Protein AF-H0BZ35-F1 (afdb_monomer)

Structure (mmCIF, N/CA/C/O backbone):
data_AF-H0BZ35-F1
#
_entry.id   AF-H0BZ35-F1
#
loop_
_atom_site.group_PDB
_atom_site.id
_atom_site.type_symbol
_atom_site.label_atom_id
_atom_site.label_alt_id
_atom_site.label_comp_id
_atom_site.label_asym_id
_atom_site.label_entity_id
_atom_site.label_seq_id
_atom_site.pdbx_PDB_ins_code
_atom_site.Cartn_x
_atom_site.Cartn_y
_atom_site.Cartn_z
_atom_site.occupancy
_atom_site.B_iso_or_equiv
_atom_site.auth_seq_id
_atom_site.auth_comp_id
_atom_site.auth_asym_id
_atom_site.auth_atom_id
_atom_site.pdbx_PDB_model_num
ATOM 1 N N . MET A 1 1 ? -35.409 13.018 51.561 1.00 47.56 1 MET A N 1
ATOM 2 C CA . MET A 1 1 ? -35.792 11.682 52.075 1.00 47.56 1 MET A CA 1
ATOM 3 C C . MET A 1 1 ? -34.577 10.734 52.108 1.00 47.56 1 MET A C 1
ATOM 5 O O . MET A 1 1 ? -34.614 9.667 51.522 1.00 47.56 1 MET A O 1
ATOM 9 N N . MET A 1 2 ? -33.475 11.133 52.766 1.00 55.88 2 MET A N 1
ATOM 10 C CA . MET A 1 2 ? -32.241 10.324 52.924 1.00 55.88 2 MET A CA 1
ATOM 11 C C . MET A 1 2 ? -31.651 10.424 54.349 1.00 55.88 2 MET A C 1
ATOM 13 O O . MET A 1 2 ? -30.486 10.115 54.578 1.00 55.88 2 MET A O 1
ATOM 17 N N . SER A 1 3 ? -32.445 10.873 55.325 1.00 56.81 3 SER A N 1
ATOM 18 C CA . SER A 1 3 ? -32.001 11.146 56.701 1.00 56.81 3 SER A CA 1
ATOM 19 C C . SER A 1 3 ? -32.062 9.933 57.643 1.00 56.81 3 SER A C 1
ATOM 21 O O . SER A 1 3 ? -31.726 10.077 58.810 1.00 56.81 3 SER A O 1
ATOM 23 N N . GLN A 1 4 ? -32.455 8.750 57.151 1.00 67.31 4 GLN A N 1
ATOM 24 C CA . GLN A 1 4 ? -32.651 7.533 57.962 1.00 67.31 4 GLN A CA 1
ATOM 25 C C . GLN A 1 4 ? -31.523 6.487 57.799 1.00 67.31 4 GLN A C 1
ATOM 27 O O . GLN A 1 4 ? -31.548 5.441 58.444 1.00 67.31 4 GLN A O 1
ATOM 32 N N . PHE A 1 5 ? -30.540 6.720 56.919 1.00 70.62 5 PHE A N 1
ATOM 33 C CA . PHE A 1 5 ? -29.475 5.747 56.636 1.00 70.62 5 PHE A CA 1
ATOM 34 C C . PHE A 1 5 ? -28.241 5.967 57.515 1.00 70.62 5 PHE A C 1
ATOM 36 O O . PHE A 1 5 ? -27.777 7.095 57.687 1.00 70.62 5 PHE A O 1
ATOM 43 N N . LYS A 1 6 ? -27.661 4.868 58.017 1.00 83.75 6 LYS A N 1
ATOM 44 C CA . LYS A 1 6 ? -26.382 4.891 58.740 1.00 83.75 6 LYS A CA 1
ATOM 45 C C . LYS A 1 6 ? -25.280 5.457 57.835 1.00 83.75 6 LYS A C 1
ATOM 47 O O . LYS A 1 6 ? -25.246 5.194 56.632 1.00 83.75 6 LYS A O 1
ATOM 52 N N . ILE A 1 7 ? -24.349 6.207 58.425 1.00 84.69 7 ILE A N 1
ATOM 53 C CA . ILE A 1 7 ? -23.233 6.860 57.714 1.00 84.69 7 ILE A CA 1
ATOM 54 C C . ILE A 1 7 ? -22.414 5.846 56.896 1.00 84.69 7 ILE A C 1
ATOM 56 O O . ILE A 1 7 ? -22.051 6.132 55.757 1.00 84.69 7 ILE A O 1
ATOM 60 N N . SER A 1 8 ? -22.201 4.638 57.428 1.00 85.12 8 SER A N 1
ATOM 61 C CA . SER A 1 8 ? -21.503 3.546 56.737 1.00 85.12 8 SER A CA 1
ATOM 62 C C . SER A 1 8 ? -22.188 3.119 55.435 1.00 85.12 8 SER A C 1
ATOM 64 O O . SER A 1 8 ? -21.511 2.918 54.433 1.00 85.12 8 SER A O 1
ATOM 66 N N . THR A 1 9 ? -23.522 3.044 55.411 1.00 88.56 9 THR A N 1
ATOM 67 C CA . THR A 1 9 ? -24.301 2.714 54.206 1.00 88.56 9 THR A CA 1
ATOM 68 C C . THR A 1 9 ? -24.157 3.797 53.140 1.00 88.56 9 THR A C 1
ATOM 70 O O . THR A 1 9 ? -23.995 3.488 51.963 1.00 88.56 9 THR A O 1
ATOM 73 N N . ARG A 1 10 ? -24.155 5.072 53.551 1.00 87.62 10 ARG A N 1
ATOM 74 C CA . ARG A 1 10 ? -23.925 6.209 52.647 1.00 87.62 10 ARG A CA 1
ATOM 75 C C . ARG A 1 10 ? -22.530 6.170 52.024 1.00 87.62 10 ARG A C 1
ATOM 77 O O . ARG A 1 10 ? -22.410 6.345 50.816 1.00 87.62 10 ARG A O 1
ATOM 84 N N . LEU A 1 11 ? -21.495 5.919 52.827 1.00 92.38 11 LEU A N 1
ATOM 85 C CA . LEU A 1 11 ? -20.122 5.781 52.331 1.00 92.38 11 LEU A CA 1
ATOM 86 C C . LEU A 1 11 ? -19.969 4.583 51.387 1.00 92.38 11 LEU A C 1
ATOM 88 O O . LEU A 1 11 ? -19.385 4.735 50.318 1.00 92.38 11 LEU A O 1
ATOM 92 N N . ALA A 1 12 ? -20.526 3.422 51.739 1.00 93.81 12 ALA A N 1
ATOM 93 C CA . ALA A 1 12 ? -20.462 2.229 50.896 1.00 93.81 12 ALA A CA 1
ATOM 94 C C . ALA A 1 12 ? -21.158 2.436 49.540 1.00 93.81 12 ALA A C 1
ATOM 96 O O . ALA A 1 12 ? -20.619 2.042 48.506 1.00 93.81 12 ALA A O 1
ATOM 97 N N . ALA A 1 13 ? -22.321 3.097 49.526 1.00 93.69 13 ALA A N 1
ATOM 98 C CA . ALA A 1 13 ? -23.039 3.417 48.294 1.00 93.69 13 ALA A CA 1
ATOM 99 C C . ALA A 1 13 ? -22.232 4.358 47.384 1.00 93.69 13 ALA A C 1
ATOM 101 O O . ALA A 1 13 ? -22.112 4.098 46.189 1.00 93.69 13 ALA A O 1
ATOM 102 N N . LEU A 1 14 ? -21.633 5.413 47.950 1.00 95.19 14 LEU A N 1
ATOM 103 C CA . LEU A 1 14 ? -20.782 6.342 47.200 1.00 95.19 14 LEU A CA 1
ATOM 104 C C . LEU A 1 14 ? -19.532 5.656 46.643 1.00 95.19 14 LEU A C 1
ATOM 106 O O . LEU A 1 14 ? -19.196 5.861 45.480 1.00 95.19 14 LEU A O 1
ATOM 110 N N . LEU A 1 15 ? -18.871 4.817 47.445 1.00 96.44 15 LEU A N 1
ATOM 111 C CA . LEU A 1 15 ? -17.694 4.072 47.004 1.00 96.44 15 LEU A CA 1
ATOM 112 C C . LEU A 1 15 ? -18.044 3.111 45.862 1.00 96.44 15 LEU A C 1
ATOM 114 O O . LEU A 1 15 ? -17.346 3.070 44.856 1.00 96.44 15 LEU A O 1
ATOM 118 N N . THR A 1 16 ? -19.160 2.391 45.989 1.00 96.81 16 THR A N 1
ATOM 119 C CA . THR A 1 16 ? -19.642 1.475 44.946 1.00 96.81 16 THR A CA 1
ATOM 120 C C . THR A 1 16 ? -19.958 2.231 43.657 1.00 96.81 16 THR A C 1
ATOM 122 O O . THR A 1 16 ? -19.535 1.811 42.583 1.00 96.81 16 THR A O 1
ATOM 125 N N . ALA A 1 17 ? -20.645 3.373 43.754 1.00 96.75 17 ALA A N 1
ATOM 126 C CA . ALA A 1 17 ? -20.928 4.222 42.601 1.00 96.75 17 ALA A CA 1
ATOM 127 C C . ALA A 1 17 ? -19.637 4.714 41.926 1.00 96.75 17 ALA A C 1
ATOM 129 O O . ALA A 1 17 ? -19.531 4.670 40.702 1.00 96.75 17 ALA A O 1
ATOM 130 N N . LEU A 1 18 ? -18.631 5.118 42.709 1.00 97.38 18 LEU A N 1
ATOM 131 C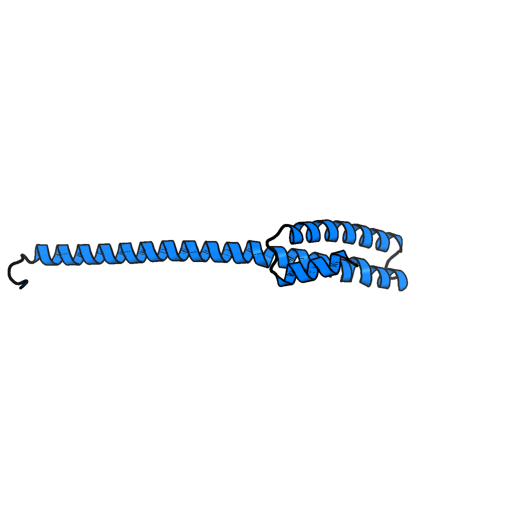 CA . LEU A 1 18 ? -17.333 5.536 42.182 1.00 97.38 18 LEU A CA 1
ATOM 132 C C . LEU A 1 18 ? -16.611 4.384 41.467 1.00 97.38 18 LEU A C 1
ATOM 134 O O . LEU A 1 18 ? -16.116 4.574 40.359 1.00 97.38 18 LEU A O 1
ATOM 138 N N . CYS A 1 19 ? -16.594 3.184 42.053 1.00 97.94 19 CYS A N 1
ATOM 139 C CA . CYS A 1 19 ? -16.017 2.000 41.417 1.00 97.94 19 CYS A CA 1
ATOM 140 C C . CYS A 1 19 ? -16.716 1.665 40.092 1.00 97.94 19 CYS A C 1
ATOM 142 O O . CYS A 1 19 ? -16.040 1.388 39.105 1.00 97.94 19 CYS A O 1
ATOM 144 N N . LEU A 1 20 ? -18.051 1.732 40.045 1.00 98.06 20 LEU A N 1
ATOM 145 C CA . LEU A 1 20 ? -18.812 1.505 38.815 1.00 98.06 20 LEU A CA 1
ATOM 146 C C . LEU A 1 20 ? -18.477 2.539 37.737 1.00 98.06 20 LEU A C 1
ATOM 148 O O . LEU A 1 20 ? -18.284 2.164 36.586 1.00 98.06 20 LEU A O 1
ATOM 152 N N . LEU A 1 21 ? -18.346 3.818 38.100 1.00 97.94 21 LEU A N 1
ATOM 153 C CA . LEU A 1 21 ? -17.937 4.861 37.157 1.00 97.94 21 LEU A CA 1
ATOM 154 C C . LEU A 1 21 ? -16.536 4.605 36.592 1.00 97.94 21 LEU A C 1
ATOM 156 O O . LEU A 1 21 ? -16.340 4.718 35.385 1.00 97.94 21 LEU A O 1
ATOM 160 N N . VAL A 1 22 ? -15.577 4.212 37.435 1.00 97.94 22 VAL A N 1
ATOM 161 C CA . VAL A 1 22 ? -14.221 3.861 36.982 1.00 97.94 22 VAL A CA 1
ATOM 162 C C . VAL A 1 22 ? -14.252 2.665 36.029 1.00 97.94 22 VAL A C 1
ATOM 164 O O . VAL A 1 22 ? -13.593 2.701 34.993 1.00 97.94 22 VAL A O 1
ATOM 167 N N . LEU A 1 23 ? -15.036 1.629 36.340 1.00 98.00 23 LEU A N 1
ATOM 168 C CA . LEU A 1 23 ? -15.190 0.465 35.465 1.00 98.00 23 LEU A CA 1
ATOM 169 C C . LEU A 1 23 ? -15.821 0.834 34.120 1.00 98.00 23 LEU A C 1
ATOM 171 O O . LEU A 1 23 ? -15.346 0.365 33.091 1.00 98.00 23 LEU A O 1
ATOM 175 N N . LEU A 1 24 ? -16.844 1.694 34.115 1.00 98.00 24 LEU A N 1
ATOM 176 C CA . LEU A 1 24 ? -17.481 2.173 32.887 1.00 98.00 24 LEU A CA 1
ATOM 177 C C . LEU A 1 24 ? -16.494 2.950 32.012 1.00 98.00 24 LEU A C 1
ATOM 179 O O . LEU A 1 24 ? -16.355 2.642 30.833 1.00 98.00 24 LEU A O 1
ATOM 183 N N . VAL A 1 25 ? -15.756 3.901 32.589 1.00 97.88 25 VAL A N 1
ATOM 184 C CA . VAL A 1 25 ? -14.738 4.670 31.853 1.00 97.88 25 VAL A CA 1
ATOM 185 C C . VAL A 1 25 ? -13.621 3.760 31.340 1.00 97.88 25 VAL A C 1
ATOM 187 O O . VAL A 1 25 ? -13.184 3.904 30.200 1.00 97.88 25 VAL A O 1
ATOM 190 N N . GLY A 1 26 ? -13.170 2.802 32.154 1.00 97.69 26 GLY A N 1
ATOM 191 C CA . GLY A 1 26 ? -12.169 1.818 31.747 1.00 97.69 26 GLY A CA 1
ATOM 192 C C . GLY A 1 26 ? -12.645 0.950 30.580 1.00 97.69 26 GLY A C 1
ATOM 193 O O . GLY A 1 26 ? -11.900 0.752 29.622 1.00 97.69 26 GLY A O 1
ATOM 194 N N . ALA A 1 27 ? -13.893 0.478 30.625 1.00 97.38 27 ALA A N 1
ATOM 195 C CA . ALA A 1 27 ? -14.494 -0.313 29.555 1.00 97.38 27 ALA A CA 1
ATOM 196 C C . ALA A 1 27 ? -14.630 0.494 28.254 1.00 97.38 27 ALA A C 1
ATOM 198 O O . ALA A 1 27 ? -14.172 0.036 27.208 1.00 97.38 27 ALA A O 1
ATOM 199 N N . GLU A 1 28 ? -15.175 1.711 28.323 1.00 97.69 28 GLU A N 1
ATOM 200 C CA . GLU A 1 28 ? -15.284 2.626 27.178 1.00 97.69 28 GLU A CA 1
ATOM 201 C C . GLU A 1 28 ? -13.908 2.936 26.575 1.00 97.69 28 GLU A C 1
ATOM 203 O O . GLU A 1 28 ? -13.729 2.886 25.359 1.00 97.69 28 GLU A O 1
ATOM 208 N N . GLY A 1 29 ? -12.901 3.184 27.420 1.00 97.56 29 GLY A N 1
ATOM 209 C CA . GLY A 1 29 ? -11.528 3.427 26.982 1.00 97.56 29 GLY A CA 1
ATOM 210 C C . GLY A 1 29 ? -10.938 2.243 26.215 1.00 97.56 29 GLY A C 1
ATOM 211 O O . GLY A 1 29 ? -10.362 2.428 25.143 1.00 97.56 29 GLY A O 1
ATOM 212 N N . LEU A 1 30 ? -11.115 1.018 26.720 1.00 97.25 30 LEU A N 1
ATOM 213 C CA . LEU A 1 30 ? -10.642 -0.196 26.047 1.00 97.25 30 LEU A CA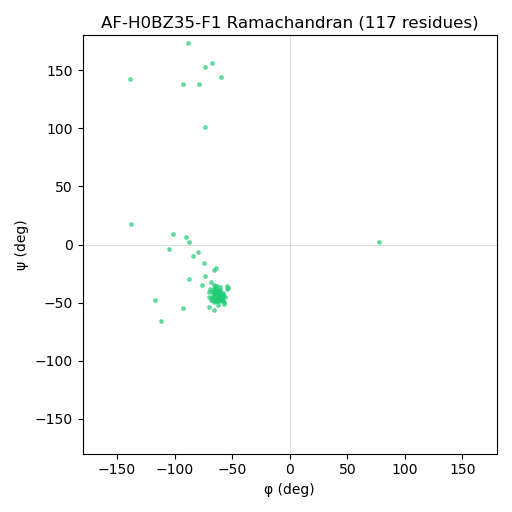 1
ATOM 214 C C . LEU A 1 30 ? -11.371 -0.439 24.717 1.00 97.25 30 LEU A C 1
ATOM 216 O O . LEU A 1 30 ? -10.726 -0.751 23.713 1.00 97.25 30 LEU A O 1
ATOM 220 N N . LEU A 1 31 ? -12.694 -0.254 24.679 1.00 96.62 31 LEU A N 1
ATOM 221 C CA . LEU A 1 31 ? -13.490 -0.394 23.455 1.00 96.62 31 LEU A CA 1
ATOM 222 C C . LEU A 1 31 ? -13.123 0.665 22.406 1.00 96.62 31 LEU A C 1
ATOM 224 O O . LEU A 1 31 ? -13.011 0.349 21.218 1.00 96.62 31 LEU A O 1
ATOM 228 N N . GLY A 1 32 ? -12.902 1.910 22.831 1.00 96.62 32 GLY A N 1
ATOM 229 C CA . GLY A 1 32 ? -12.479 3.010 21.964 1.00 96.62 32 GLY A CA 1
ATOM 230 C C . GLY A 1 32 ? -11.074 2.804 21.391 1.00 96.62 32 GLY A C 1
ATOM 231 O O . GLY A 1 32 ? -10.852 3.025 20.197 1.00 96.62 32 GLY A O 1
ATOM 232 N N . MET A 1 33 ? -10.133 2.305 22.200 1.00 97.06 33 MET A N 1
ATOM 233 C CA . MET A 1 33 ? -8.798 1.922 21.720 1.00 97.06 33 MET A CA 1
ATOM 234 C C . MET A 1 33 ? -8.867 0.775 20.709 1.00 97.06 33 MET A C 1
ATOM 236 O 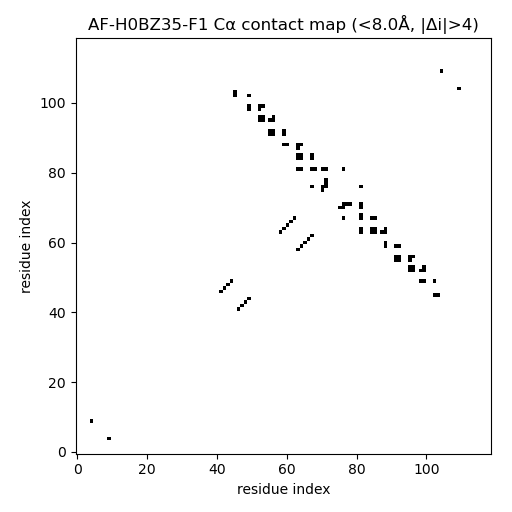O . MET A 1 33 ? -8.209 0.841 19.670 1.00 97.06 33 MET A O 1
ATOM 240 N N . GLY A 1 34 ? -9.695 -0.243 20.966 1.00 96.25 34 GLY A N 1
ATOM 241 C CA . GLY A 1 34 ? -9.904 -1.358 20.040 1.00 96.25 34 GLY A CA 1
ATOM 242 C C . GLY A 1 34 ? -10.420 -0.900 18.672 1.00 96.25 34 GLY A C 1
ATOM 243 O O . GLY A 1 34 ? -9.852 -1.269 17.643 1.00 96.25 34 GLY A O 1
ATOM 244 N N . GLN A 1 35 ? -11.438 -0.034 18.658 1.00 96.38 35 GLN A N 1
ATOM 245 C CA . GLN A 1 35 ? -11.975 0.562 17.428 1.00 96.38 35 GLN A CA 1
ATOM 246 C C . GLN A 1 35 ? -10.943 1.424 16.697 1.00 96.38 35 GLN A C 1
ATOM 248 O O . GLN A 1 35 ? -10.802 1.312 15.481 1.00 96.38 35 GLN A O 1
ATOM 253 N N . SER A 1 36 ? -10.181 2.239 17.427 1.00 96.75 36 SER A N 1
ATOM 254 C CA . SER A 1 36 ? -9.141 3.088 16.832 1.00 96.75 36 SER A CA 1
ATOM 255 C C . SER A 1 36 ? -8.038 2.254 16.178 1.00 96.75 36 SER A C 1
ATOM 257 O O . SER A 1 36 ? -7.627 2.537 15.054 1.00 96.75 36 SER A O 1
ATOM 259 N N . ASN A 1 37 ? -7.594 1.184 16.843 1.00 97.69 37 ASN A N 1
ATOM 260 C CA . ASN A 1 37 ? -6.598 0.264 16.300 1.00 97.69 37 ASN A CA 1
ATOM 261 C C . ASN A 1 37 ? -7.112 -0.469 15.050 1.00 97.69 37 ASN A C 1
ATOM 263 O O . ASN A 1 37 ? -6.390 -0.586 14.062 1.00 97.69 37 ASN A O 1
ATOM 267 N N . ALA A 1 38 ? -8.368 -0.923 15.066 1.00 96.94 38 ALA A N 1
ATOM 268 C CA . ALA A 1 38 ? -8.996 -1.542 13.900 1.00 96.94 38 ALA A CA 1
ATOM 269 C C . ALA A 1 38 ? -9.110 -0.558 12.721 1.00 96.94 38 ALA A C 1
ATOM 271 O O . ALA A 1 38 ? -8.785 -0.916 11.589 1.00 96.94 38 ALA A O 1
ATOM 272 N N . GLY A 1 39 ? -9.495 0.693 12.990 1.00 96.44 39 GLY A N 1
ATOM 273 C CA . GLY A 1 39 ? -9.545 1.753 11.984 1.00 96.44 39 GLY A CA 1
ATOM 274 C C . GLY A 1 39 ? -8.173 2.043 11.375 1.00 96.44 39 GLY A C 1
ATOM 275 O O . GLY A 1 39 ? -8.042 2.108 10.155 1.00 96.44 39 GLY A O 1
ATOM 276 N N . LEU A 1 40 ? -7.127 2.140 12.201 1.00 97.38 40 LEU A N 1
ATOM 277 C CA . LEU A 1 40 ? -5.763 2.348 11.713 1.00 97.38 40 LEU A CA 1
ATOM 278 C C . LEU A 1 40 ? -5.272 1.168 10.864 1.00 97.38 40 LEU A C 1
ATOM 280 O O . LEU A 1 40 ? -4.639 1.379 9.829 1.00 97.38 40 LEU A O 1
ATOM 284 N N . LYS A 1 41 ? -5.598 -0.064 11.270 1.00 96.50 41 LYS A N 1
ATOM 285 C CA . LYS A 1 41 ? -5.291 -1.264 10.489 1.00 96.50 41 LYS A CA 1
ATOM 286 C C . LYS A 1 41 ? -5.962 -1.230 9.115 1.00 96.50 41 LYS A C 1
ATOM 288 O O . LYS A 1 41 ? -5.279 -1.478 8.129 1.00 96.50 41 LYS A O 1
ATOM 293 N N . SER A 1 42 ? -7.242 -0.863 9.041 1.00 95.19 42 SER A N 1
ATOM 294 C CA . SER A 1 42 ? -7.943 -0.692 7.761 1.00 95.19 42 SER A CA 1
ATOM 295 C C . SER A 1 42 ? -7.288 0.392 6.902 1.00 95.19 42 SER A C 1
ATOM 297 O O . SER A 1 42 ? -6.970 0.141 5.748 1.00 95.19 42 SER A O 1
ATOM 299 N N . VAL A 1 43 ? -6.954 1.565 7.451 1.00 95.69 43 VAL A N 1
ATOM 300 C CA . VAL A 1 43 ? -6.239 2.602 6.679 1.00 95.69 43 VAL A CA 1
ATOM 301 C C . VAL A 1 43 ? -4.910 2.077 6.123 1.00 95.69 43 VAL A C 1
ATOM 303 O O . VAL A 1 43 ? -4.562 2.352 4.972 1.00 95.69 43 VAL A O 1
ATOM 306 N N . TYR A 1 44 ? -4.166 1.308 6.916 1.00 96.44 44 TYR A N 1
ATOM 307 C CA . TYR A 1 44 ? -2.907 0.725 6.473 1.00 96.44 44 TYR A CA 1
ATOM 308 C C . TYR A 1 44 ? -3.105 -0.304 5.350 1.00 96.44 44 TYR A C 1
ATOM 310 O O . TYR A 1 44 ? -2.534 -0.145 4.267 1.00 96.44 44 TYR A O 1
ATOM 318 N N . ASP A 1 45 ? -3.924 -1.327 5.595 1.00 94.88 45 ASP A N 1
ATOM 319 C CA . ASP A 1 45 ? -4.135 -2.440 4.666 1.00 94.88 45 ASP A CA 1
ATOM 320 C C . ASP A 1 45 ? -4.856 -1.981 3.395 1.00 94.88 45 ASP A C 1
ATOM 322 O O . ASP A 1 45 ? -4.475 -2.369 2.292 1.00 94.88 45 ASP A O 1
ATOM 326 N N . ASP A 1 46 ? -5.855 -1.111 3.538 1.00 94.56 46 ASP A N 1
ATOM 327 C CA . ASP A 1 46 ? -6.719 -0.725 2.434 1.00 94.56 46 ASP A CA 1
ATOM 328 C C . ASP A 1 46 ? -6.156 0.453 1.653 1.00 94.56 46 ASP A C 1
ATOM 330 O O . ASP A 1 46 ? -6.465 0.555 0.475 1.00 94.56 46 ASP A O 1
ATOM 334 N N . ARG A 1 47 ? -5.380 1.372 2.248 1.00 94.31 47 ARG A N 1
ATOM 335 C CA . ARG A 1 47 ? -4.893 2.579 1.542 1.00 94.31 47 ARG A CA 1
ATOM 336 C C . ARG A 1 47 ? -3.374 2.642 1.421 1.00 94.31 47 ARG A C 1
ATOM 338 O O . ARG A 1 47 ? -2.873 2.901 0.330 1.00 94.31 47 ARG A O 1
ATOM 345 N N . VAL A 1 48 ? -2.627 2.406 2.501 1.00 96.62 48 VAL A N 1
ATOM 346 C CA . VAL A 1 48 ? -1.157 2.566 2.491 1.00 96.62 48 VAL A CA 1
ATOM 347 C C . VAL A 1 48 ? -0.478 1.484 1.651 1.00 96.62 48 VAL A C 1
ATOM 349 O O . VAL A 1 48 ? 0.399 1.795 0.840 1.00 96.62 48 VAL A O 1
ATOM 352 N N . VAL A 1 49 ? -0.884 0.222 1.810 1.00 96.62 49 VAL A N 1
ATOM 353 C CA . VAL A 1 49 ? -0.323 -0.893 1.032 1.00 96.62 49 VAL A CA 1
ATOM 354 C C . VAL A 1 49 ? -0.627 -0.745 -0.472 1.00 96.62 49 VAL A C 1
ATOM 356 O O . VAL A 1 49 ? 0.331 -0.788 -1.253 1.00 96.62 49 VAL A O 1
ATOM 359 N N . PRO A 1 50 ? -1.875 -0.470 -0.909 1.00 96.88 50 PRO A N 1
ATOM 360 C CA . PRO A 1 50 ? -2.186 -0.239 -2.324 1.00 96.88 50 PRO A CA 1
ATOM 361 C C . PRO A 1 50 ? -1.470 0.974 -2.917 1.00 96.88 50 PRO A C 1
ATOM 363 O O . PRO A 1 50 ? -0.943 0.900 -4.028 1.00 96.88 50 PRO A O 1
ATOM 366 N N . LEU A 1 51 ? -1.350 2.069 -2.155 1.00 96.69 51 LEU A N 1
ATOM 367 C CA . LEU A 1 51 ? -0.608 3.253 -2.591 1.00 96.69 51 LEU A CA 1
ATOM 368 C C . LEU A 1 51 ? 0.871 2.933 -2.855 1.00 96.69 51 LEU A C 1
ATOM 370 O O . LEU A 1 51 ? 1.452 3.395 -3.838 1.00 96.69 51 LEU A O 1
ATOM 374 N N . LYS A 1 52 ? 1.490 2.114 -1.998 1.00 97.81 52 LYS A N 1
ATOM 375 C CA . LYS A 1 52 ? 2.864 1.649 -2.214 1.00 97.81 52 LYS A CA 1
ATOM 376 C C . LYS A 1 52 ? 2.972 0.807 -3.487 1.00 97.81 52 LYS A C 1
ATOM 378 O O . LYS A 1 52 ? 3.910 1.005 -4.254 1.00 97.81 52 LYS A O 1
ATOM 383 N N . GLN A 1 53 ? 2.040 -0.117 -3.712 1.00 97.69 53 GLN A N 1
ATOM 384 C CA . GLN A 1 53 ? 2.048 -0.990 -4.890 1.00 97.69 53 GLN A CA 1
ATOM 385 C C . GLN A 1 53 ? 1.961 -0.176 -6.187 1.00 97.69 53 GLN A C 1
ATOM 387 O O . GLN A 1 53 ? 2.800 -0.351 -7.072 1.00 97.69 53 GLN A O 1
ATOM 392 N N . ILE A 1 54 ? 1.021 0.773 -6.280 1.00 95.94 54 ILE A N 1
ATOM 393 C CA . ILE A 1 54 ? 0.887 1.606 -7.482 1.00 95.94 54 ILE A CA 1
ATOM 394 C C . ILE A 1 54 ? 2.072 2.560 -7.667 1.00 95.94 54 ILE A C 1
ATOM 396 O O . ILE A 1 54 ? 2.498 2.805 -8.795 1.0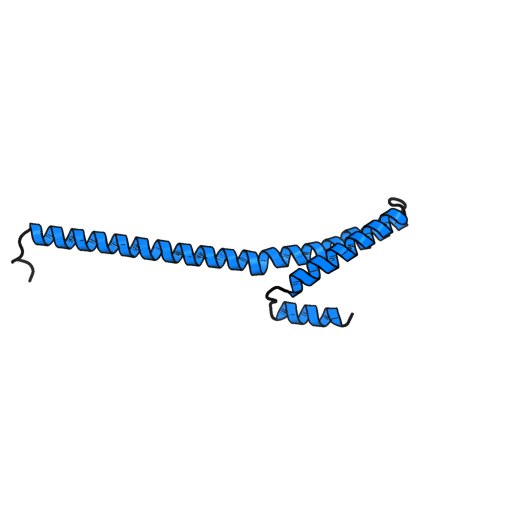0 95.94 54 ILE A O 1
ATOM 400 N N . LYS A 1 55 ? 2.675 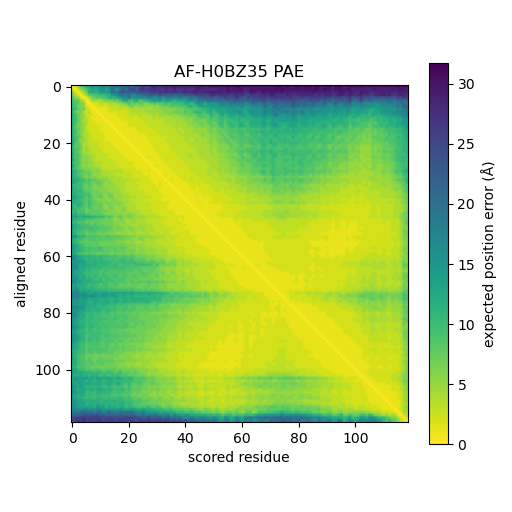3.040 -6.571 1.00 97.12 55 LYS A N 1
ATOM 401 C CA . LYS A 1 55 ? 3.915 3.818 -6.638 1.00 97.12 55 LYS A CA 1
ATOM 402 C C . LYS A 1 55 ? 5.052 3.009 -7.260 1.00 97.12 55 LYS A C 1
ATOM 404 O O . LYS A 1 55 ? 5.753 3.533 -8.118 1.00 97.12 55 LYS A O 1
ATOM 409 N N . VAL A 1 56 ? 5.221 1.744 -6.869 1.00 98.25 56 VAL A N 1
ATOM 410 C CA . VAL A 1 56 ? 6.245 0.876 -7.472 1.00 98.25 56 VAL A CA 1
ATOM 411 C C . VAL A 1 56 ? 5.999 0.716 -8.970 1.00 98.25 56 VAL A C 1
ATOM 413 O O . VAL A 1 56 ? 6.943 0.831 -9.744 1.00 98.25 56 VAL A O 1
ATOM 416 N N . VAL A 1 57 ? 4.749 0.510 -9.397 1.00 97.19 57 VAL A N 1
ATOM 417 C CA . VAL A 1 57 ? 4.403 0.442 -10.828 1.00 97.19 57 VAL A CA 1
ATOM 418 C C . VAL A 1 57 ? 4.826 1.725 -11.553 1.00 97.19 57 VAL A C 1
ATOM 420 O O . VAL A 1 57 ? 5.517 1.652 -12.568 1.00 97.19 57 VAL A O 1
ATOM 423 N N . ALA A 1 58 ? 4.476 2.895 -11.012 1.00 96.75 58 ALA A N 1
ATOM 424 C CA . ALA A 1 58 ? 4.840 4.185 -11.597 1.00 96.75 58 ALA A CA 1
ATOM 425 C C . ALA A 1 58 ? 6.365 4.392 -11.675 1.00 96.75 58 ALA A C 1
ATOM 427 O O . ALA A 1 58 ? 6.880 4.784 -12.723 1.00 96.75 58 ALA A O 1
ATOM 428 N N . ASP A 1 59 ? 7.091 4.079 -10.599 1.00 97.88 59 ASP A N 1
ATOM 429 C CA . ASP A 1 59 ? 8.547 4.229 -10.530 1.00 97.88 59 ASP A CA 1
ATOM 430 C C . ASP A 1 59 ? 9.256 3.281 -11.521 1.00 97.88 59 ASP A C 1
ATOM 432 O O . ASP A 1 59 ? 10.219 3.683 -12.172 1.00 97.88 59 ASP A O 1
ATOM 436 N N . MET A 1 60 ? 8.760 2.049 -11.705 1.00 97.81 60 MET A N 1
ATOM 437 C CA . MET A 1 60 ? 9.304 1.107 -12.695 1.00 97.81 60 MET A CA 1
ATOM 438 C C . MET A 1 60 ? 9.133 1.609 -14.131 1.00 97.81 60 MET A C 1
ATOM 440 O O . MET A 1 60 ? 10.059 1.477 -14.929 1.00 97.81 60 MET A O 1
ATOM 444 N N . TYR A 1 61 ? 7.996 2.222 -14.468 1.00 96.44 61 TYR A N 1
ATOM 445 C CA . TYR A 1 61 ? 7.830 2.850 -15.780 1.00 96.44 61 TYR A CA 1
ATOM 446 C C . TYR A 1 61 ? 8.738 4.074 -15.950 1.00 96.44 61 TYR A C 1
ATOM 448 O O . TYR A 1 61 ? 9.394 4.215 -16.982 1.00 96.44 61 TYR A O 1
ATOM 456 N N . ALA A 1 62 ? 8.816 4.946 -14.944 1.00 96.38 62 ALA A N 1
ATOM 457 C CA . ALA A 1 62 ? 9.608 6.169 -15.034 1.00 96.38 62 ALA A CA 1
ATOM 458 C C . ALA A 1 62 ? 11.117 5.885 -15.124 1.00 96.38 62 ALA A C 1
ATOM 460 O O . ALA A 1 62 ? 11.799 6.427 -15.993 1.00 96.38 62 ALA A O 1
ATOM 461 N N . VAL A 1 63 ? 11.638 5.022 -14.251 1.00 95.38 63 VAL A N 1
ATOM 462 C CA . VAL A 1 63 ? 13.082 4.790 -14.111 1.00 95.38 63 VAL A CA 1
ATOM 463 C C . VAL A 1 63 ? 13.550 3.620 -14.976 1.00 95.38 63 VAL A C 1
ATOM 465 O O . VAL A 1 63 ? 14.454 3.754 -15.798 1.00 95.38 63 VAL A O 1
ATOM 468 N N . ASN A 1 64 ? 12.930 2.453 -14.824 1.00 96.31 64 ASN A N 1
ATOM 469 C CA . ASN A 1 64 ? 13.439 1.225 -15.435 1.00 96.31 64 ASN A CA 1
ATOM 470 C C . ASN A 1 64 ? 13.006 1.042 -16.899 1.00 96.31 64 ASN A C 1
ATOM 472 O O . ASN A 1 64 ? 13.543 0.165 -17.574 1.00 96.31 64 ASN A O 1
ATOM 476 N N . VAL A 1 65 ? 12.074 1.863 -17.397 1.00 95.19 65 VAL A N 1
ATOM 477 C CA . VAL A 1 65 ? 11.675 1.881 -18.812 1.00 95.19 65 VAL A CA 1
ATOM 478 C C . VAL A 1 65 ? 12.103 3.185 -19.483 1.00 95.19 65 VAL A C 1
ATOM 480 O O . VAL A 1 65 ? 12.958 3.156 -20.365 1.00 95.19 65 VAL A O 1
ATOM 483 N N . VAL A 1 66 ? 11.542 4.329 -19.074 1.00 97.00 66 VAL A N 1
ATOM 484 C CA . VAL A 1 66 ? 11.763 5.610 -19.772 1.00 97.00 66 VAL A CA 1
ATOM 485 C C . VAL A 1 66 ? 13.191 6.127 -19.577 1.00 97.00 66 VAL A C 1
ATOM 487 O O . VAL A 1 66 ? 13.888 6.384 -20.559 1.00 97.00 66 VAL A O 1
ATOM 490 N N . ASP A 1 67 ? 13.658 6.248 -18.334 1.00 97.50 67 ASP A N 1
ATOM 491 C CA . ASP A 1 67 ? 15.025 6.705 -18.050 1.00 97.50 67 ASP A CA 1
ATOM 492 C C . ASP A 1 67 ? 16.079 5.703 -18.552 1.00 97.50 67 ASP A C 1
ATOM 494 O O . ASP A 1 67 ? 17.078 6.109 -19.144 1.00 97.50 67 ASP A O 1
ATOM 498 N N . ALA A 1 68 ? 15.830 4.394 -18.433 1.00 96.88 68 ALA A N 1
ATOM 499 C CA . ALA A 1 68 ? 16.690 3.370 -19.031 1.00 96.88 68 ALA A CA 1
ATOM 500 C C . ALA A 1 68 ? 16.826 3.542 -20.557 1.00 96.88 68 ALA A C 1
ATOM 502 O O . ALA A 1 68 ? 17.939 3.496 -21.081 1.00 96.88 68 ALA A O 1
ATOM 503 N N . ALA A 1 69 ? 15.729 3.812 -21.273 1.00 96.94 69 ALA A N 1
ATOM 504 C CA . ALA A 1 69 ? 15.770 4.063 -22.714 1.00 96.94 69 ALA A CA 1
ATOM 505 C C . ALA A 1 69 ? 16.592 5.315 -23.062 1.00 96.94 69 ALA A C 1
ATOM 507 O O . ALA A 1 69 ? 17.411 5.275 -23.984 1.00 96.94 69 ALA A O 1
ATOM 508 N N . HIS A 1 70 ? 16.430 6.406 -22.306 1.00 98.00 70 HIS A N 1
ATOM 509 C CA . HIS A 1 70 ? 17.256 7.606 -22.472 1.00 98.00 70 HIS A CA 1
ATOM 510 C C . HIS A 1 70 ? 18.739 7.324 -22.196 1.00 98.00 70 HIS A C 1
ATOM 512 O O . HIS A 1 70 ? 19.590 7.713 -22.992 1.00 98.00 70 HIS A O 1
ATOM 518 N N . LYS A 1 71 ? 19.063 6.582 -21.132 1.00 97.62 71 LYS A N 1
ATOM 519 C CA . LYS A 1 71 ? 20.446 6.216 -20.787 1.00 97.62 71 LYS A CA 1
ATOM 520 C C . LYS A 1 71 ? 21.103 5.315 -21.826 1.00 97.62 71 LYS A C 1
ATOM 522 O O . LYS A 1 71 ? 22.295 5.470 -22.075 1.00 97.62 71 LYS A O 1
ATOM 527 N N . VAL A 1 72 ? 20.350 4.401 -22.440 1.00 98.00 72 VAL A N 1
ATOM 528 C CA . VAL A 1 72 ? 20.854 3.584 -23.553 1.00 98.00 72 VAL A CA 1
ATOM 529 C C . VAL A 1 72 ? 21.112 4.446 -24.783 1.00 98.00 72 VAL A C 1
ATOM 531 O O . VAL A 1 72 ? 22.177 4.339 -25.388 1.00 98.00 72 VAL A O 1
ATOM 534 N N . ARG A 1 73 ? 20.169 5.330 -25.133 1.00 97.50 73 ARG A N 1
ATOM 535 C CA . ARG A 1 73 ? 20.312 6.253 -26.268 1.00 97.50 73 ARG A CA 1
ATOM 536 C C . ARG A 1 73 ? 21.542 7.150 -26.120 1.00 97.50 73 ARG A C 1
ATOM 538 O O . ARG A 1 73 ? 22.275 7.333 -27.085 1.00 97.50 73 ARG A O 1
ATOM 545 N N . ASP A 1 74 ? 21.771 7.674 -24.920 1.00 97.44 74 ASP A N 1
ATOM 546 C CA . ASP A 1 74 ? 22.827 8.655 -24.655 1.00 97.44 74 ASP A CA 1
ATOM 547 C C . ASP A 1 74 ? 24.165 7.990 -24.256 1.00 97.44 74 ASP A C 1
ATOM 549 O O . ASP A 1 74 ? 25.122 8.671 -23.894 1.00 97.44 74 ASP A O 1
ATOM 553 N N . GLY A 1 75 ? 24.253 6.654 -24.325 1.00 97.19 75 GLY A N 1
ATOM 554 C CA . GLY A 1 75 ? 25.479 5.877 -24.098 1.00 97.19 75 GLY A CA 1
ATOM 555 C C . GLY A 1 75 ? 25.883 5.685 -22.630 1.00 97.19 75 GLY A C 1
ATOM 556 O O . GLY A 1 75 ? 26.904 5.057 -22.356 1.00 97.19 75 GLY A O 1
ATOM 557 N N . ALA A 1 76 ? 25.087 6.177 -21.679 1.00 97.25 76 ALA A N 1
ATOM 558 C CA . ALA A 1 76 ? 25.312 6.010 -20.240 1.00 97.25 76 ALA A CA 1
ATOM 559 C C . ALA A 1 76 ? 24.990 4.589 -19.732 1.00 97.25 76 ALA A C 1
ATOM 561 O O . ALA A 1 76 ? 25.376 4.221 -18.623 1.00 97.25 76 ALA A O 1
ATOM 562 N N . MET A 1 77 ? 24.270 3.795 -20.528 1.00 97.31 77 MET A N 1
ATOM 563 C CA . MET A 1 77 ? 23.924 2.403 -20.253 1.00 97.31 77 MET A CA 1
ATOM 564 C C . MET A 1 77 ? 24.072 1.573 -21.531 1.00 97.31 77 MET A C 1
ATOM 566 O O . MET A 1 77 ? 23.744 2.030 -22.623 1.00 97.31 77 MET A O 1
ATOM 570 N N . THR A 1 78 ? 24.547 0.333 -21.418 1.00 98.12 78 THR A N 1
ATOM 571 C CA . THR A 1 78 ? 24.597 -0.569 -22.579 1.00 98.12 78 THR A CA 1
ATOM 572 C C . THR A 1 78 ? 23.193 -1.074 -22.942 1.00 98.12 78 THR A C 1
ATOM 574 O O . THR A 1 78 ? 22.350 -1.228 -22.053 1.00 98.12 78 THR A O 1
ATOM 577 N N . PRO A 1 79 ? 22.925 -1.432 -24.212 1.00 97.38 79 PRO A N 1
ATOM 578 C CA . PRO A 1 79 ? 21.643 -2.026 -24.594 1.00 97.38 79 PRO A CA 1
ATOM 579 C C . PRO A 1 79 ? 21.273 -3.275 -23.778 1.00 97.38 79 PRO A C 1
ATOM 581 O O . PRO A 1 79 ? 20.109 -3.460 -23.435 1.00 97.38 79 PRO A O 1
ATOM 584 N N . ALA A 1 80 ? 22.258 -4.102 -23.408 1.00 97.75 80 ALA A N 1
ATOM 585 C CA . ALA A 1 80 ? 22.036 -5.285 -22.577 1.00 97.75 80 ALA A CA 1
ATOM 586 C C . ALA A 1 80 ? 21.529 -4.924 -21.166 1.00 97.75 80 ALA A C 1
ATOM 588 O O . ALA A 1 80 ? 20.557 -5.510 -20.697 1.00 97.75 80 ALA A O 1
ATOM 589 N N . GLN A 1 81 ? 22.126 -3.914 -20.525 1.00 97.50 81 GLN A N 1
ATOM 590 C CA . GLN A 1 81 ? 21.674 -3.405 -19.221 1.00 97.50 81 GLN A CA 1
ATOM 591 C C . GLN A 1 81 ? 20.287 -2.748 -19.300 1.00 97.50 81 GLN A C 1
ATOM 593 O O . GLN A 1 81 ? 19.484 -2.864 -18.372 1.00 97.50 81 GLN A O 1
ATOM 598 N N . GLY A 1 82 ? 19.977 -2.085 -20.419 1.00 97.38 82 GLY A N 1
ATOM 599 C CA . GLY A 1 82 ? 18.638 -1.552 -20.674 1.00 97.38 82 GLY A CA 1
ATOM 600 C C . GLY A 1 82 ? 17.588 -2.660 -20.769 1.00 97.38 82 GLY A C 1
ATOM 601 O O . GLY A 1 82 ? 16.538 -2.570 -20.137 1.00 97.38 82 GLY A O 1
ATOM 602 N N . LEU A 1 83 ? 17.889 -3.742 -21.495 1.00 97.44 83 LEU A N 1
ATOM 603 C CA . LEU A 1 83 ? 17.010 -4.913 -21.587 1.00 97.44 83 LEU A CA 1
ATOM 604 C C . LEU A 1 83 ? 16.802 -5.590 -20.226 1.00 97.44 83 LEU A C 1
ATOM 606 O O . LEU A 1 83 ? 15.678 -5.971 -19.904 1.00 97.44 83 LEU A O 1
ATOM 610 N N . GLU A 1 84 ? 17.851 -5.701 -19.411 1.00 97.44 84 GLU A N 1
ATOM 611 C CA . GLU A 1 84 ? 17.740 -6.209 -18.040 1.00 97.44 84 GLU A CA 1
ATOM 612 C C . GLU A 1 84 ? 16.839 -5.314 -17.172 1.00 97.44 84 GLU A C 1
ATOM 614 O O . GLU A 1 84 ? 15.950 -5.814 -16.478 1.00 97.44 84 GLU A O 1
ATOM 619 N N . SER A 1 85 ? 16.993 -3.990 -17.280 1.00 96.69 85 SER A N 1
ATOM 620 C CA . SER A 1 85 ? 16.144 -3.016 -16.581 1.00 96.69 85 SER A CA 1
ATOM 621 C C . SER A 1 85 ? 14.673 -3.160 -16.979 1.00 96.6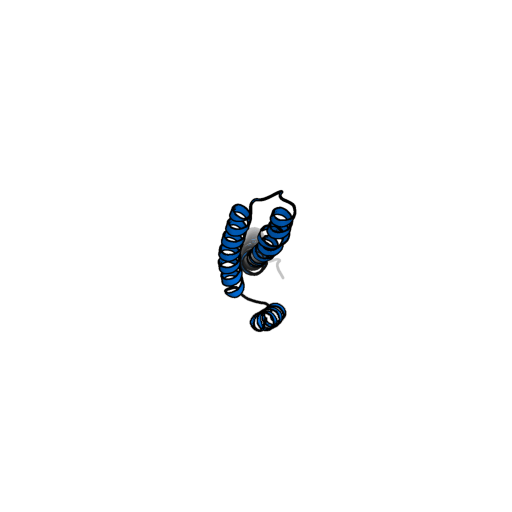9 85 SER A C 1
ATOM 623 O O . SER A 1 85 ? 13.808 -3.204 -16.102 1.00 96.69 85 SER A O 1
ATOM 625 N N . LEU A 1 86 ? 14.382 -3.326 -18.275 1.00 97.06 86 LEU A N 1
ATOM 626 C CA . LEU A 1 86 ? 13.026 -3.585 -18.767 1.00 97.06 86 LEU A CA 1
ATOM 627 C C . LEU A 1 86 ? 12.467 -4.918 -18.251 1.00 97.06 86 LEU A C 1
ATOM 629 O O . LEU A 1 86 ? 11.300 -4.985 -17.859 1.00 97.06 86 LEU A O 1
ATOM 633 N N . ALA A 1 87 ? 13.275 -5.980 -18.228 1.00 97.31 87 ALA A N 1
ATOM 634 C CA . ALA A 1 87 ? 12.851 -7.279 -17.711 1.00 97.31 87 ALA A CA 1
ATOM 635 C C . ALA A 1 87 ? 12.491 -7.197 -16.216 1.00 97.31 87 ALA A C 1
ATOM 637 O O . ALA A 1 87 ? 11.457 -7.723 -15.786 1.00 97.31 87 ALA A O 1
ATOM 638 N N . GLN A 1 88 ? 13.297 -6.477 -15.429 1.00 97.06 88 GLN A N 1
ATOM 639 C CA . GLN A 1 88 ? 13.017 -6.209 -14.020 1.00 97.06 88 GLN A CA 1
ATOM 640 C C . GLN A 1 88 ? 11.759 -5.351 -13.835 1.00 97.06 88 GLN A C 1
ATOM 642 O O . GLN A 1 88 ? 10.940 -5.655 -12.957 1.00 97.06 88 GLN A O 1
ATOM 647 N N . ALA A 1 89 ? 11.593 -4.311 -14.660 1.00 97.56 89 ALA A N 1
ATOM 648 C CA . ALA A 1 89 ? 10.413 -3.453 -14.650 1.00 97.56 89 ALA A CA 1
ATOM 649 C C . ALA A 1 89 ? 9.157 -4.288 -14.875 1.00 97.56 89 ALA A C 1
ATOM 651 O O . ALA A 1 89 ? 8.243 -4.244 -14.058 1.00 97.56 89 ALA A O 1
ATOM 652 N N . ARG A 1 90 ? 9.146 -5.124 -15.920 1.00 97.31 90 ARG A N 1
ATOM 653 C CA . ARG A 1 90 ? 7.994 -5.959 -16.269 1.00 97.31 90 ARG A CA 1
ATOM 654 C C . ARG A 1 90 ? 7.603 -6.894 -15.132 1.00 97.31 90 ARG A C 1
ATOM 656 O O . ARG A 1 90 ? 6.445 -6.918 -14.736 1.00 97.31 90 ARG A O 1
ATOM 663 N N . LYS A 1 91 ? 8.574 -7.601 -14.548 1.00 97.69 91 LYS A N 1
ATOM 664 C CA . LYS A 1 91 ? 8.321 -8.494 -13.409 1.00 97.69 91 LYS A CA 1
ATOM 665 C C . LYS A 1 91 ? 7.738 -7.741 -12.208 1.00 97.69 91 LYS A C 1
ATOM 667 O O . LYS A 1 91 ? 6.802 -8.222 -11.572 1.00 97.69 91 LYS A O 1
ATOM 672 N N . SER A 1 92 ? 8.300 -6.576 -11.885 1.00 97.69 92 SER A N 1
ATOM 673 C CA . SER A 1 92 ? 7.867 -5.771 -10.738 1.00 97.69 92 SER A CA 1
ATOM 674 C C . SER A 1 92 ? 6.493 -5.142 -10.962 1.00 97.69 92 SER A C 1
ATOM 676 O O . SER A 1 92 ? 5.678 -5.138 -10.040 1.00 97.69 92 SER A O 1
ATOM 678 N N . VAL A 1 93 ? 6.224 -4.649 -12.173 1.00 97.69 93 VAL A N 1
ATOM 679 C CA . VAL A 1 93 ? 4.923 -4.103 -12.574 1.00 97.69 93 VAL A CA 1
ATOM 680 C C . VAL A 1 93 ? 3.861 -5.189 -12.500 1.00 97.69 93 VAL A C 1
ATOM 682 O O . VAL A 1 93 ? 2.886 -4.994 -11.785 1.00 97.69 93 VAL A O 1
ATOM 685 N N . ASP A 1 94 ? 4.076 -6.349 -13.129 1.00 96.62 94 ASP A N 1
ATOM 686 C CA . ASP A 1 94 ? 3.101 -7.447 -13.136 1.00 96.62 94 ASP A CA 1
ATOM 687 C C . ASP A 1 94 ? 2.738 -7.875 -11.703 1.00 96.62 94 ASP A C 1
ATOM 689 O O . ASP A 1 94 ? 1.560 -8.002 -11.360 1.00 96.62 94 ASP A O 1
ATOM 693 N N . ALA A 1 95 ? 3.741 -8.031 -10.832 1.00 97.75 95 ALA A N 1
ATOM 694 C CA . ALA A 1 95 ? 3.527 -8.432 -9.445 1.00 97.75 95 ALA A CA 1
ATOM 695 C C . ALA A 1 95 ? 2.759 -7.377 -8.627 1.00 97.75 95 ALA A C 1
ATOM 697 O O . ALA A 1 95 ? 1.790 -7.711 -7.945 1.00 97.75 95 ALA A O 1
ATOM 698 N N . ASN A 1 96 ? 3.174 -6.106 -8.685 1.00 98.00 96 ASN A N 1
ATOM 699 C CA . ASN A 1 96 ? 2.566 -5.050 -7.867 1.00 98.00 96 ASN A CA 1
ATOM 700 C C . ASN A 1 96 ? 1.205 -4.610 -8.408 1.00 98.00 96 ASN A C 1
ATOM 702 O O . ASN A 1 96 ? 0.308 -4.331 -7.619 1.00 98.00 96 ASN A O 1
ATOM 706 N N . TRP A 1 97 ? 1.025 -4.593 -9.728 1.00 96.88 97 TRP A N 1
ATOM 707 C CA . TRP A 1 97 ? -0.259 -4.297 -10.353 1.00 96.88 97 TRP A CA 1
ATOM 708 C C . TRP A 1 97 ? -1.293 -5.375 -10.031 1.00 96.88 97 TRP A C 1
ATOM 710 O O . TRP A 1 97 ? -2.393 -5.053 -9.593 1.00 96.88 97 TRP A O 1
ATOM 720 N N . THR A 1 98 ? -0.924 -6.656 -10.137 1.00 96.25 98 THR A N 1
ATOM 721 C CA . THR A 1 98 ? -1.812 -7.765 -9.747 1.00 96.25 98 THR A CA 1
ATOM 722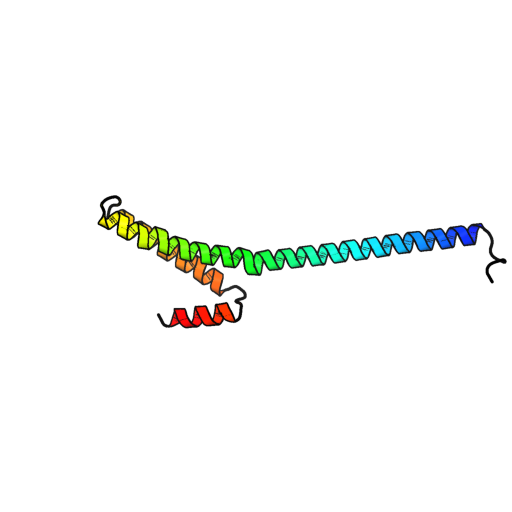 C C . THR A 1 98 ? -2.190 -7.683 -8.268 1.00 96.25 98 THR A C 1
ATOM 724 O O . THR A 1 98 ? -3.359 -7.836 -7.922 1.00 96.25 98 THR A O 1
ATOM 727 N N . ALA A 1 99 ? -1.219 -7.397 -7.393 1.00 96.75 99 ALA A N 1
ATOM 728 C CA . ALA A 1 99 ? -1.477 -7.243 -5.965 1.00 96.75 99 ALA A CA 1
ATOM 729 C C . ALA A 1 99 ? -2.395 -6.045 -5.657 1.00 96.75 99 ALA A C 1
ATOM 731 O O . ALA A 1 99 ? -3.292 -6.177 -4.831 1.00 96.75 99 ALA A O 1
ATOM 732 N N . TYR A 1 100 ? -2.219 -4.917 -6.353 1.00 96.62 100 TYR A N 1
ATOM 733 C CA . TYR A 1 100 ? -3.085 -3.739 -6.241 1.00 96.62 100 TYR A CA 1
ATOM 734 C C . TYR A 1 100 ? -4.524 -4.048 -6.654 1.00 96.62 100 TYR A C 1
ATOM 736 O O . TYR A 1 100 ? -5.461 -3.748 -5.916 1.00 96.62 100 TYR A O 1
ATOM 744 N N . LEU A 1 101 ? -4.710 -4.711 -7.796 1.00 94.94 101 LEU A N 1
ATOM 745 C CA . LEU A 1 101 ? -6.037 -5.074 -8.296 1.00 94.94 101 LEU A CA 1
ATOM 746 C C . LEU A 1 101 ? -6.770 -6.091 -7.412 1.00 94.94 101 LEU A C 1
ATOM 748 O O . LEU A 1 101 ? -7.994 -6.167 -7.467 1.00 94.94 101 LEU A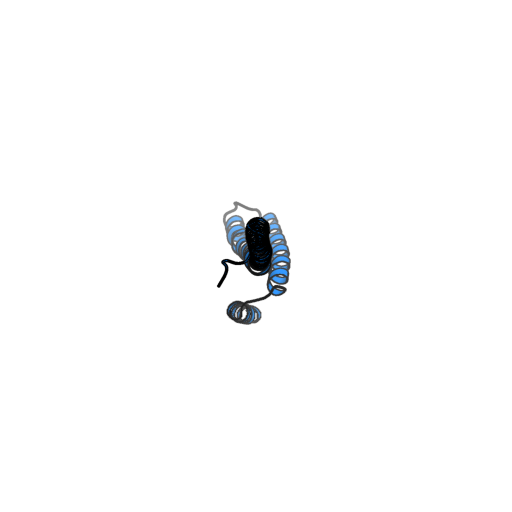 O 1
ATOM 752 N N . ALA A 1 102 ? -6.039 -6.861 -6.604 1.00 94.88 102 ALA A N 1
ATOM 753 C CA . ALA A 1 102 ? -6.616 -7.781 -5.628 1.00 94.88 102 ALA A CA 1
ATOM 754 C C . ALA A 1 102 ? -7.094 -7.087 -4.334 1.00 94.88 102 ALA A C 1
ATOM 756 O O . ALA A 1 102 ? -7.680 -7.746 -3.476 1.00 94.88 102 ALA A O 1
ATOM 757 N N . THR A 1 103 ? -6.835 -5.785 -4.169 1.00 93.44 103 THR A N 1
ATOM 758 C CA . THR A 1 103 ? -7.268 -5.005 -2.998 1.00 93.44 103 THR A CA 1
ATOM 759 C C . THR A 1 103 ? -8.670 -4.419 -3.191 1.00 93.44 103 THR A C 1
ATOM 761 O O . THR A 1 103 ? -9.265 -4.507 -4.267 1.00 93.44 103 THR A O 1
ATOM 764 N N . GLN A 1 104 ? -9.226 -3.801 -2.146 1.00 91.12 104 GLN A N 1
ATOM 765 C CA . GLN A 1 104 ? -10.507 -3.110 -2.255 1.00 91.12 104 GLN A CA 1
ATOM 766 C C . GLN A 1 104 ? -10.345 -1.792 -3.026 1.00 91.12 104 GLN A C 1
ATOM 768 O O . GLN A 1 104 ? -9.917 -0.782 -2.474 1.00 91.12 104 GLN A O 1
ATOM 773 N N . LEU A 1 105 ? -10.724 -1.777 -4.300 1.00 92.38 105 LEU A N 1
ATOM 774 C CA . LEU A 1 105 ? -10.670 -0.571 -5.125 1.00 92.38 105 LEU A CA 1
ATOM 775 C C . LEU A 1 105 ? -11.847 0.371 -4.833 1.00 92.38 105 LEU A C 1
ATOM 777 O O . LEU A 1 105 ? -12.999 -0.052 -4.713 1.00 92.38 105 LEU A O 1
ATOM 781 N N . LEU A 1 106 ? -11.570 1.674 -4.769 1.00 92.31 106 LEU A N 1
ATOM 782 C CA . LEU A 1 106 ? -12.598 2.712 -4.766 1.00 92.31 106 LEU A CA 1
ATOM 783 C C . LEU A 1 106 ? -13.309 2.760 -6.128 1.00 92.31 106 LEU A C 1
ATOM 785 O O . LEU A 1 106 ? -12.703 2.447 -7.154 1.00 92.31 106 LEU A O 1
ATOM 789 N N . PRO A 1 107 ? -14.556 3.259 -6.195 1.00 93.75 107 PRO A N 1
ATOM 790 C CA . PRO A 1 107 ? -15.292 3.362 -7.458 1.00 93.75 107 PRO A CA 1
ATOM 791 C C . PRO A 1 107 ? -14.529 4.106 -8.567 1.00 93.75 107 PRO A C 1
ATOM 793 O O . PRO A 1 107 ? -14.583 3.723 -9.732 1.00 93.75 107 PRO A O 1
ATOM 796 N N . GLN A 1 108 ? -13.781 5.151 -8.203 1.00 93.12 108 GLN A N 1
ATOM 797 C CA . GLN A 1 108 ? -12.951 5.913 -9.140 1.00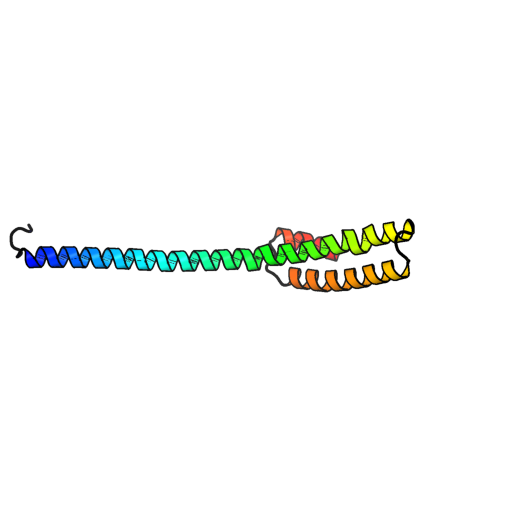 93.12 108 GLN A CA 1
ATOM 798 C C . GLN A 1 108 ? -11.750 5.097 -9.644 1.00 93.12 108 GLN A C 1
ATOM 800 O O . GLN A 1 108 ? -11.407 5.174 -10.822 1.00 93.12 108 GLN A O 1
ATOM 805 N N . GLU A 1 109 ? -11.136 4.297 -8.768 1.00 93.31 109 GLU A N 1
ATOM 806 C CA . GLU A 1 109 ? -10.023 3.405 -9.109 1.00 93.31 109 GLU A CA 1
ATOM 807 C C . GLU A 1 109 ? -10.488 2.325 -10.090 1.00 93.31 109 GLU A C 1
ATOM 809 O O . GLU A 1 109 ? -9.838 2.105 -11.106 1.00 93.31 109 GLU A O 1
ATOM 814 N N . VAL A 1 110 ? -11.668 1.739 -9.864 1.00 93.62 110 VAL A N 1
ATOM 815 C CA . VAL A 1 110 ? -12.281 0.781 -10.798 1.00 93.62 110 VAL A CA 1
ATOM 816 C C . VAL A 1 110 ? -12.473 1.409 -12.180 1.00 93.62 110 VAL A C 1
ATOM 818 O O . VAL A 1 110 ? -12.051 0.835 -13.180 1.00 93.62 110 VAL A O 1
ATOM 821 N N . GLN A 1 111 ? -13.038 2.619 -12.257 1.00 93.62 111 GLN A N 1
ATOM 822 C CA . GLN A 1 111 ? -13.213 3.320 -13.537 1.00 93.62 111 GLN A CA 1
ATOM 823 C C . GLN A 1 111 ? -11.883 3.606 -14.252 1.00 93.62 111 GLN A C 1
ATOM 825 O O . GLN A 1 111 ? -11.813 3.582 -15.481 1.00 93.62 111 GLN A O 1
ATOM 830 N N . LEU A 1 112 ? -10.823 3.919 -13.504 1.00 92.38 112 LEU A N 1
ATOM 831 C CA . LEU A 1 112 ? -9.485 4.124 -14.060 1.00 92.38 112 LEU A CA 1
ATOM 832 C C . LEU A 1 112 ? -8.900 2.815 -14.592 1.00 92.38 112 LEU A C 1
ATOM 834 O O . LEU A 1 112 ? -8.442 2.786 -15.730 1.00 92.38 112 LEU A O 1
ATOM 838 N N . VAL A 1 113 ? -8.969 1.736 -13.811 1.00 92.38 113 VAL A N 1
ATOM 839 C CA . VAL A 1 113 ? -8.491 0.405 -14.208 1.00 92.38 113 VAL A CA 1
ATOM 840 C C . VAL A 1 113 ? -9.189 -0.078 -15.475 1.00 92.38 113 VAL A C 1
ATOM 842 O O . VAL A 1 113 ? -8.522 -0.555 -16.389 1.00 92.38 113 VAL A O 1
ATOM 845 N N . GLU A 1 114 ? -10.509 0.086 -15.568 1.00 90.56 114 GLU A N 1
ATOM 846 C CA . GLU A 1 114 ? -11.258 -0.292 -16.769 1.00 90.56 114 GLU A CA 1
ATOM 847 C C . GLU A 1 114 ? -10.783 0.485 -18.002 1.00 90.56 114 GLU A C 1
ATOM 849 O O . GLU A 1 114 ? -10.608 -0.113 -19.057 1.00 90.56 114 GLU A O 1
ATOM 854 N N . ARG A 1 115 ? -10.464 1.781 -17.879 1.00 88.81 115 ARG A N 1
ATOM 855 C CA . ARG A 1 115 ? -9.876 2.549 -18.994 1.00 88.81 115 ARG A CA 1
ATOM 856 C C . ARG A 1 115 ? -8.506 2.025 -19.426 1.00 88.81 115 ARG A C 1
ATOM 858 O O . ARG A 1 115 ? -8.214 2.048 -20.615 1.00 88.81 115 ARG A O 1
ATOM 865 N N . PHE A 1 116 ? -7.688 1.549 -18.488 1.00 82.19 116 PHE A N 1
ATOM 866 C CA . PHE A 1 116 ? -6.366 0.994 -18.797 1.00 82.19 116 PHE A CA 1
ATOM 867 C C . PHE A 1 116 ? -6.418 -0.386 -19.457 1.00 82.19 116 PHE A C 1
ATOM 869 O O . PHE A 1 116 ? -5.514 -0.704 -20.217 1.00 82.19 116 PHE A O 1
ATOM 876 N N . LYS A 1 117 ? -7.458 -1.198 -19.220 1.00 72.44 117 LYS A N 1
ATOM 877 C CA . LYS A 1 117 ? -7.595 -2.523 -19.858 1.00 72.44 117 LYS A CA 1
ATOM 878 C C . LYS A 1 117 ? -7.764 -2.465 -21.382 1.00 72.44 117 LYS A C 1
ATOM 880 O O . LYS A 1 117 ? -7.550 -3.478 -22.040 1.00 72.44 117 LYS A O 1
ATOM 885 N N . PHE A 1 118 ? -8.185 -1.321 -21.924 1.00 49.88 118 PHE A N 1
ATOM 886 C CA . PHE A 1 118 ? -8.437 -1.121 -23.356 1.00 49.88 118 PHE A CA 1
ATOM 887 C C . PHE A 1 118 ? -7.302 -0.380 -24.091 1.00 49.88 118 PHE A C 1
ATOM 889 O O . PHE A 1 118 ? -7.485 -0.011 -25.252 1.00 49.88 118 PHE A O 1
ATOM 896 N N . LEU A 1 119 ? -6.157 -0.161 -23.432 1.00 44.75 119 LEU A N 1
ATOM 897 C CA . LEU A 1 119 ? -4.912 0.360 -24.018 1.00 44.75 119 LEU A CA 1
ATOM 898 C C . LEU A 1 119 ? -3.883 -0.765 -24.165 1.00 44.75 119 LEU A C 1
ATOM 900 O O . LEU A 1 119 ? -3.162 -0.746 -25.186 1.00 44.75 119 LEU A O 1
#

Secondary structure (DSSP, 8-state):
--TTS-HHHHHHHHHHHHHHHHHHHHHHHHHHHHHHHHHHHHIIIIIIHHHHHHHHHHHIIIIIIIIHHHHHHTTSS-HHHHHHHHHHHHHHHHHHHHHHHTS---HHHHHHHHHHTT-

Mean predicted aligned error: 6.39 Å

Radius of gyration: 30.19 Å; Cα contacts (8 Å, |Δi|>4): 56; chains: 1; bounding box: 61×20×85 Å

pLDDT: mean 93.18, std 10.21, range [44.75, 98.25]

Foldseek 3Di:
DPVPDDPVVVVVVVVVVVVVVVVVVVVVVVVVVVVVVVVVVCCCQQPVLLVVLVVLLVCLCVPLQPVLVVCCVVVVDPPVSSVVSNVVSVVSNVVSVVVNVPHDDDPVRVVVVVVVVVD

Solvent-accessible surface area (backbone atoms only — not comparable to full-atom values): 6433 Å² total; per-residue (Å²): 145,74,89,87,67,57,70,68,59,54,53,51,52,53,52,51,53,51,52,51,52,52,50,50,54,52,50,52,51,52,54,51,50,52,52,51,53,53,51,52,49,47,48,41,66,58,46,52,50,40,52,51,25,54,48,51,35,53,49,27,48,52,47,28,41,54,46,29,51,52,30,31,73,73,66,79,34,52,67,68,58,32,52,51,32,38,54,51,24,50,56,52,31,55,53,26,50,54,54,38,72,72,47,81,69,52,76,68,52,49,57,51,53,58,60,57,75,79,111

Sequence (119 aa):
MMSQFKISTRLAALLTALCLLVLLVGAEGLLGMGQSNAGLKSVYDDRVVPLKQIKVVADMYAVNVVDAAHKVRDGAMTPAQGLESLAQARKSVDANWTAYLATQLLPQEVQLVERFKFL